Protein AF-A0A1X0CQ78-F1 (afdb_monomer_lite)

Foldseek 3Di:
DDDDDDDDDDDDDDPPDPDDDPPDDDDPDPDDPPQEAEAADECEEDEAESAEAGEYEYQHELYEYEYEHEHAEYHYQHYNYEYEYAHYAEAYHANHAQYEYEYAYYDYHYHHDPNYHYYYD

InterPro domains:
  IPR021417 Protein of unknown function DUF3060 [PF11259] (58-114)

Structure (mmCIF, N/CA/C/O backbone):
data_AF-A0A1X0CQ78-F1
#
_entry.id   AF-A0A1X0CQ78-F1
#
loop_
_atom_site.group_PDB
_atom_site.id
_atom_site.type_symbol
_atom_site.label_atom_id
_atom_site.label_alt_id
_atom_site.label_comp_id
_atom_site.label_asym_id
_atom_site.label_entity_id
_atom_site.label_seq_id
_atom_site.pdbx_PDB_ins_code
_atom_site.Cartn_x
_atom_site.Cartn_y
_atom_site.Cartn_z
_atom_site.occupancy
_atom_site.B_iso_or_equiv
_atom_site.auth_seq_id
_atom_site.auth_comp_id
_atom_site.auth_asym_id
_atom_site.auth_atom_id
_atom_site.pdbx_PDB_model_num
ATOM 1 N N . MET A 1 1 ? 78.625 -37.609 11.202 1.00 42.91 1 MET A N 1
ATOM 2 C CA . MET A 1 1 ? 79.159 -36.250 11.437 1.00 42.91 1 MET A CA 1
ATOM 3 C C . MET A 1 1 ? 77.966 -35.354 11.767 1.00 42.91 1 MET A C 1
ATOM 5 O O . MET A 1 1 ? 77.081 -35.249 10.934 1.00 42.91 1 MET A O 1
ATOM 9 N N . ARG A 1 2 ? 77.858 -34.842 13.003 1.00 54.06 2 ARG A N 1
ATOM 10 C CA . ARG A 1 2 ? 76.840 -33.845 13.425 1.00 54.06 2 ARG A CA 1
ATOM 11 C C . ARG A 1 2 ? 77.449 -32.450 13.208 1.00 54.06 2 ARG A C 1
ATOM 13 O O . ARG A 1 2 ? 78.653 -32.340 13.439 1.00 54.06 2 ARG A O 1
ATOM 20 N N . PRO A 1 3 ? 76.691 -31.429 12.765 1.00 52.34 3 PRO A N 1
ATOM 21 C CA . PRO A 1 3 ? 76.153 -30.439 13.722 1.00 52.34 3 PRO A CA 1
ATOM 22 C C . PRO A 1 3 ? 74.733 -29.913 13.350 1.00 52.34 3 PRO A C 1
ATOM 24 O O . PRO A 1 3 ? 74.372 -29.899 12.183 1.00 52.34 3 PRO A O 1
ATOM 27 N N . VAL A 1 4 ? 73.821 -29.725 14.323 1.00 48.69 4 VAL A N 1
ATOM 28 C CA . VAL A 1 4 ? 73.413 -28.445 14.989 1.00 48.69 4 VAL A CA 1
ATOM 29 C C . VAL A 1 4 ? 72.234 -27.782 14.255 1.00 48.69 4 VAL A C 1
ATOM 31 O O . VAL A 1 4 ? 72.223 -27.777 13.039 1.00 48.69 4 VAL A O 1
ATOM 34 N N . ALA A 1 5 ? 71.248 -27.116 14.848 1.00 46.06 5 ALA A N 1
ATOM 35 C CA . ALA A 1 5 ? 70.499 -27.180 16.102 1.00 46.06 5 ALA A CA 1
ATOM 36 C C . ALA A 1 5 ? 69.432 -26.066 15.957 1.00 46.06 5 ALA A C 1
ATOM 38 O O . ALA A 1 5 ? 69.744 -25.007 15.427 1.00 46.06 5 ALA A O 1
ATOM 39 N N . HIS A 1 6 ? 68.217 -26.315 16.448 1.00 47.66 6 HIS A N 1
ATOM 40 C CA . HIS A 1 6 ? 67.199 -25.342 16.883 1.00 47.66 6 HIS A CA 1
ATOM 41 C C . HIS A 1 6 ? 66.781 -24.176 15.959 1.00 47.66 6 HIS A C 1
ATOM 43 O O . HIS A 1 6 ? 67.486 -23.184 15.832 1.00 47.66 6 HIS A O 1
ATOM 49 N N . LEU A 1 7 ? 65.499 -24.161 15.578 1.00 47.97 7 LEU A N 1
ATOM 50 C CA . LEU A 1 7 ? 64.645 -23.045 15.992 1.00 47.97 7 LEU A CA 1
ATOM 51 C C . LEU A 1 7 ? 63.194 -23.512 16.162 1.00 47.97 7 LEU A C 1
ATOM 53 O O . LEU A 1 7 ? 62.550 -23.987 15.231 1.00 47.97 7 LEU A O 1
ATOM 57 N N . LEU A 1 8 ? 62.719 -23.405 17.399 1.00 50.72 8 LEU A N 1
ATOM 58 C CA . LEU A 1 8 ? 61.323 -23.529 17.789 1.00 50.72 8 LEU A CA 1
ATOM 59 C C . LEU A 1 8 ? 60.519 -22.381 17.168 1.00 50.72 8 LEU A C 1
ATOM 61 O O . LEU A 1 8 ? 60.892 -21.224 17.343 1.00 50.72 8 LEU A O 1
ATOM 65 N N . LEU A 1 9 ? 59.369 -22.684 16.570 1.00 47.31 9 LEU A N 1
ATOM 66 C CA . LEU A 1 9 ? 58.238 -21.762 16.600 1.00 47.31 9 LEU A CA 1
ATOM 67 C C . LEU A 1 9 ? 56.977 -22.557 16.944 1.00 47.31 9 LEU A C 1
ATOM 69 O O . LEU A 1 9 ? 56.408 -23.266 16.119 1.00 47.31 9 LEU A O 1
ATOM 73 N N . ALA A 1 10 ? 56.587 -22.474 18.212 1.00 53.62 10 ALA A N 1
ATOM 74 C CA . ALA A 1 10 ? 55.268 -22.864 18.667 1.00 53.62 10 ALA A CA 1
ATOM 75 C C . ALA A 1 10 ? 54.266 -21.808 18.188 1.00 53.62 10 ALA A C 1
ATOM 77 O O . ALA A 1 10 ? 54.444 -20.630 18.491 1.00 53.62 10 ALA A O 1
ATOM 78 N N . VAL A 1 11 ? 53.203 -22.215 17.492 1.00 52.59 11 VAL A N 1
ATOM 79 C CA . VAL A 1 11 ? 52.007 -21.380 17.331 1.00 52.59 11 VAL A CA 1
ATOM 80 C C . VAL A 1 11 ? 50.766 -22.227 17.600 1.00 52.59 11 VAL A C 1
ATOM 82 O O . VAL A 1 11 ? 50.358 -23.050 16.792 1.00 52.59 11 VAL A O 1
ATOM 85 N N . ALA A 1 12 ? 50.282 -22.022 18.825 1.00 54.19 12 ALA A N 1
ATOM 86 C CA . ALA A 1 12 ? 48.909 -21.925 19.311 1.00 54.19 12 ALA A CA 1
ATOM 87 C C . ALA A 1 12 ? 47.792 -22.830 18.749 1.00 54.19 12 ALA A C 1
ATOM 89 O O . ALA A 1 12 ? 47.523 -22.925 17.558 1.00 54.19 12 ALA A O 1
ATOM 90 N N . LEU A 1 13 ? 47.066 -23.383 19.722 1.00 54.62 13 LEU A N 1
ATOM 91 C CA . LEU A 1 13 ? 45.820 -24.131 19.655 1.00 54.62 13 LEU A CA 1
ATOM 92 C C . LEU A 1 13 ? 44.788 -23.515 18.693 1.00 54.62 13 LEU A C 1
ATOM 94 O O . LEU A 1 13 ? 44.270 -22.426 18.939 1.00 54.62 13 LEU A O 1
ATOM 98 N N . GLY A 1 14 ? 44.391 -24.275 17.675 1.00 49.16 14 GLY A N 1
ATOM 99 C CA . GLY A 1 14 ? 43.114 -24.071 16.998 1.00 49.16 14 GLY A CA 1
ATOM 100 C C . GLY A 1 14 ? 42.002 -24.745 17.799 1.00 49.16 14 GLY A C 1
ATOM 101 O O . GLY A 1 14 ? 41.835 -25.958 17.711 1.00 49.16 14 GLY A O 1
ATOM 102 N N . LEU A 1 15 ? 41.244 -23.979 18.588 1.00 56.25 15 LEU A N 1
ATOM 103 C CA . LEU A 1 15 ? 39.946 -24.431 19.089 1.00 56.25 15 LEU A CA 1
ATOM 104 C C . LEU A 1 15 ? 38.987 -24.481 17.892 1.00 56.25 15 LEU A C 1
ATOM 106 O O . LEU A 1 15 ? 38.539 -23.443 17.408 1.00 56.25 15 LEU A O 1
ATOM 110 N N . SER A 1 16 ? 38.670 -25.677 17.400 1.00 55.59 16 SER A N 1
ATOM 111 C CA . SER A 1 16 ? 37.568 -25.860 16.459 1.00 55.59 16 SER A CA 1
ATOM 112 C C . SER A 1 16 ? 36.253 -25.638 17.204 1.00 55.59 16 SER A C 1
ATOM 114 O O . SER A 1 16 ? 35.794 -26.517 17.938 1.00 55.59 16 SER A O 1
ATOM 116 N N . VAL A 1 17 ? 35.655 -24.454 17.044 1.00 52.81 17 VAL A N 1
ATOM 117 C CA . VAL A 1 17 ? 34.297 -24.199 17.527 1.00 52.81 17 VAL A CA 1
ATOM 118 C C . VAL A 1 17 ? 33.352 -25.085 16.711 1.00 52.81 17 VAL A C 1
ATOM 120 O O . VAL A 1 17 ? 33.180 -24.920 15.505 1.00 52.81 17 VAL A O 1
ATOM 123 N N . THR A 1 18 ? 32.808 -26.110 17.359 1.00 65.06 18 THR A N 1
ATOM 124 C CA . THR A 1 18 ? 31.687 -26.876 16.818 1.00 65.06 18 THR A CA 1
ATOM 125 C C . THR A 1 18 ? 30.434 -26.148 17.268 1.00 65.06 18 THR A C 1
ATOM 127 O O . THR A 1 18 ? 30.142 -26.123 18.461 1.00 65.06 18 THR A O 1
ATOM 130 N N . GLY A 1 19 ? 29.720 -25.528 16.333 1.00 54.25 19 GLY A N 1
ATOM 131 C CA . GLY A 1 19 ? 28.393 -24.988 16.607 1.00 54.25 19 GLY A CA 1
ATOM 132 C C . GLY A 1 19 ? 28.033 -23.780 15.757 1.00 54.25 19 GLY A C 1
ATOM 133 O O . GLY A 1 19 ? 28.514 -22.682 16.004 1.00 54.25 19 GLY A O 1
ATOM 134 N N . CYS A 1 20 ? 27.115 -23.976 14.814 1.00 60.19 20 CYS A N 1
ATOM 135 C CA . CYS A 1 20 ? 25.759 -23.466 15.001 1.00 60.19 20 CYS A CA 1
ATOM 136 C C . CYS A 1 20 ? 24.822 -24.215 14.047 1.00 60.19 20 CYS A C 1
ATOM 138 O O . CYS A 1 20 ? 24.764 -23.928 12.854 1.00 60.19 20 CYS A O 1
ATOM 140 N N . GLY A 1 21 ? 24.112 -25.208 14.582 1.00 54.09 21 GLY A N 1
ATOM 141 C CA . GLY A 1 21 ? 22.816 -25.571 14.033 1.00 54.09 21 GLY A CA 1
ATOM 142 C C . GLY A 1 21 ? 21.847 -24.458 14.410 1.00 54.09 21 GLY A C 1
ATOM 143 O O . GLY A 1 21 ? 21.659 -24.172 15.589 1.00 54.09 21 GLY A O 1
ATOM 144 N N . SER A 1 22 ? 21.277 -23.807 13.405 1.00 55.47 22 SER A N 1
ATOM 145 C CA . SER A 1 22 ? 20.056 -23.016 13.533 1.00 55.47 22 SER A CA 1
ATOM 146 C C . SER A 1 22 ? 19.064 -23.559 12.514 1.00 55.47 22 SER A C 1
ATOM 148 O O . SER A 1 22 ? 18.702 -22.893 11.552 1.00 55.47 22 SER A O 1
ATOM 150 N N . ASP A 1 23 ? 18.653 -24.807 12.731 1.00 59.88 23 ASP A N 1
ATOM 151 C CA . ASP A 1 23 ? 17.349 -25.274 12.279 1.00 59.88 23 ASP A CA 1
ATOM 152 C C . ASP A 1 23 ? 16.329 -24.660 13.242 1.00 59.88 23 ASP A C 1
ATOM 154 O O . ASP A 1 23 ? 16.110 -25.153 14.348 1.00 59.88 23 ASP A O 1
ATOM 158 N N . GLY A 1 24 ? 15.781 -23.505 12.874 1.00 54.00 24 GLY A N 1
ATOM 159 C CA . GLY A 1 24 ? 14.874 -22.773 13.748 1.00 54.00 24 GLY A CA 1
ATOM 160 C C . GLY A 1 24 ? 14.253 -21.568 13.066 1.00 54.00 24 GLY A C 1
ATOM 161 O O . GLY A 1 24 ? 14.718 -20.449 13.249 1.00 54.00 24 GLY A O 1
ATOM 162 N N . GLY A 1 25 ? 13.186 -21.805 12.306 1.00 45.06 25 GLY A N 1
ATOM 163 C CA . GLY A 1 25 ? 12.312 -20.749 11.802 1.00 45.06 25 GLY A CA 1
ATOM 164 C C . GLY A 1 25 ? 11.775 -21.067 10.419 1.00 45.06 25 GLY A C 1
ATOM 165 O O . GLY A 1 25 ? 12.444 -20.849 9.415 1.00 45.06 25 GLY A O 1
ATOM 166 N N . THR A 1 26 ? 10.561 -21.601 10.384 1.00 46.38 26 THR A N 1
ATOM 167 C CA . THR A 1 26 ? 9.702 -21.677 9.204 1.00 46.38 26 THR A CA 1
ATOM 168 C C . THR A 1 26 ? 9.728 -20.379 8.400 1.00 46.38 26 THR A C 1
ATOM 170 O O . THR A 1 26 ? 9.757 -19.290 8.962 1.00 46.38 26 THR A O 1
ATOM 173 N N . SER A 1 27 ? 9.713 -20.514 7.077 1.00 58.62 27 SER A N 1
ATOM 174 C CA . SER A 1 27 ? 9.608 -19.420 6.122 1.00 58.62 27 SER A CA 1
ATOM 175 C C . SER A 1 27 ? 8.401 -18.522 6.407 1.00 58.62 27 SER A C 1
ATOM 177 O O . SER A 1 27 ? 7.301 -18.804 5.945 1.00 58.62 27 SER A O 1
ATOM 179 N N . ASP A 1 28 ? 8.625 -17.401 7.082 1.00 47.91 28 ASP A N 1
ATOM 180 C CA . ASP A 1 28 ? 7.752 -16.239 6.978 1.00 47.91 28 ASP A CA 1
ATOM 181 C C . ASP A 1 28 ? 8.364 -15.333 5.914 1.00 47.91 28 ASP A C 1
ATOM 183 O O . ASP A 1 28 ? 9.348 -14.629 6.140 1.00 47.91 28 ASP A O 1
ATOM 187 N N . GLY A 1 29 ? 7.836 -15.452 4.696 1.00 52.09 29 GLY A N 1
ATOM 188 C CA . GLY A 1 29 ? 8.295 -14.729 3.518 1.00 52.09 29 GLY A CA 1
ATOM 189 C C . GLY A 1 29 ? 8.204 -13.214 3.690 1.00 52.09 29 GLY A C 1
ATOM 190 O O . GLY A 1 29 ? 7.236 -12.593 3.264 1.00 52.09 29 GLY A O 1
ATOM 191 N N . HIS A 1 30 ? 9.248 -12.607 4.244 1.00 51.66 30 HIS A N 1
ATOM 192 C CA . HIS A 1 30 ? 9.623 -11.241 3.923 1.00 51.66 30 HIS A CA 1
ATOM 193 C C . HIS A 1 30 ? 10.627 -11.341 2.779 1.00 51.66 30 HIS A C 1
ATOM 195 O O . HIS A 1 30 ? 11.764 -11.775 2.969 1.00 51.66 30 HIS A O 1
ATOM 201 N N . GLY A 1 31 ? 10.146 -11.052 1.566 1.00 48.28 31 GLY A N 1
ATOM 202 C CA . GLY A 1 31 ? 10.938 -11.087 0.343 1.00 48.28 31 GLY A CA 1
ATOM 203 C C . GLY A 1 31 ? 12.280 -10.385 0.526 1.00 48.28 31 GLY A C 1
ATOM 204 O O . GLY A 1 31 ? 12.399 -9.444 1.311 1.00 48.28 31 GLY A O 1
ATOM 205 N N . ALA A 1 32 ? 13.293 -10.881 -0.183 1.00 48.44 32 ALA A N 1
ATOM 206 C CA . ALA A 1 32 ? 14.644 -10.346 -0.139 1.00 48.44 32 ALA A CA 1
ATOM 207 C C . ALA A 1 32 ? 14.630 -8.797 -0.144 1.00 48.44 32 ALA A C 1
ATOM 209 O O . ALA A 1 32 ? 13.906 -8.205 -0.950 1.00 48.44 32 ALA A O 1
ATOM 210 N N . PRO A 1 33 ? 15.417 -8.126 0.720 1.00 48.03 33 PRO A N 1
ATOM 211 C CA . PRO A 1 33 ? 15.360 -6.674 0.949 1.00 48.03 33 PRO A CA 1
ATOM 212 C C . PRO A 1 33 ? 15.781 -5.786 -0.246 1.00 48.03 33 PRO A C 1
ATOM 214 O O . PRO A 1 33 ? 16.073 -4.609 -0.060 1.00 48.03 33 PRO A O 1
ATOM 217 N N . GLY A 1 34 ? 15.803 -6.316 -1.472 1.00 49.31 34 GLY A N 1
ATOM 218 C CA . GLY A 1 34 ? 16.061 -5.567 -2.704 1.00 49.31 34 GLY A CA 1
ATOM 219 C C . GLY A 1 34 ? 14.808 -5.067 -3.436 1.00 49.31 34 GLY A C 1
ATOM 220 O O . GLY A 1 34 ? 14.897 -4.063 -4.134 1.00 49.31 34 GLY A O 1
ATOM 221 N N . ASP A 1 35 ? 13.642 -5.703 -3.245 1.00 68.25 35 ASP A N 1
ATOM 222 C CA . ASP A 1 35 ? 12.461 -5.492 -4.110 1.00 68.25 35 ASP A CA 1
ATOM 223 C C . ASP A 1 35 ? 11.220 -4.929 -3.393 1.00 68.25 35 ASP A C 1
ATOM 225 O O . ASP A 1 35 ? 10.176 -4.723 -4.018 1.00 68.25 35 ASP A O 1
ATOM 229 N N . ALA A 1 36 ? 11.317 -4.624 -2.096 1.00 79.62 36 ALA A N 1
ATOM 230 C CA . ALA A 1 36 ? 10.222 -4.052 -1.312 1.00 79.62 36 ALA A CA 1
ATOM 231 C C . ALA A 1 36 ? 10.150 -2.519 -1.449 1.00 79.62 36 ALA A C 1
ATOM 233 O O . ALA A 1 36 ? 11.148 -1.809 -1.335 1.00 79.62 36 ALA A O 1
ATOM 234 N N . ILE A 1 37 ? 8.951 -1.995 -1.689 1.00 91.38 37 ILE A N 1
ATOM 235 C CA . ILE A 1 37 ? 8.634 -0.569 -1.719 1.00 91.38 37 ILE A CA 1
ATOM 236 C C . ILE A 1 37 ? 8.127 -0.179 -0.336 1.00 91.38 37 ILE A C 1
ATOM 238 O O . ILE A 1 37 ? 7.175 -0.776 0.152 1.00 91.38 37 ILE A O 1
ATOM 242 N N . SER A 1 38 ? 8.719 0.840 0.282 1.00 93.25 38 SER A N 1
ATOM 243 C CA . SER A 1 38 ? 8.249 1.372 1.563 1.00 93.25 38 SER A CA 1
ATOM 244 C C . SER A 1 38 ? 7.722 2.790 1.392 1.00 93.25 38 SER A C 1
ATOM 246 O O . SER A 1 38 ? 8.385 3.638 0.793 1.00 93.25 38 SER A O 1
ATOM 248 N N . TYR A 1 39 ? 6.530 3.046 1.923 1.00 94.31 39 TYR A N 1
ATOM 249 C CA . TYR A 1 39 ? 5.885 4.348 1.901 1.00 94.31 39 TYR A CA 1
ATOM 250 C C . TYR A 1 39 ? 5.523 4.810 3.316 1.00 94.31 39 TYR A C 1
ATOM 252 O O . TYR A 1 39 ? 4.677 4.220 3.991 1.00 94.31 39 TYR A O 1
ATOM 260 N N . ALA A 1 40 ? 6.145 5.911 3.737 1.00 94.62 40 ALA A N 1
ATOM 261 C CA . ALA A 1 40 ? 6.032 6.476 5.083 1.00 94.62 40 ALA A CA 1
ATOM 262 C C . ALA A 1 40 ? 5.525 7.934 5.083 1.00 94.62 40 ALA A C 1
ATOM 264 O O . ALA A 1 40 ? 5.820 8.694 6.002 1.00 94.62 40 ALA A O 1
ATOM 265 N N . GLY A 1 41 ? 4.810 8.348 4.030 1.00 93.12 41 GLY A N 1
ATOM 266 C CA . GLY A 1 41 ? 4.255 9.701 3.920 1.00 93.12 41 GLY A CA 1
ATOM 267 C C . GLY A 1 41 ? 3.215 10.018 5.000 1.00 93.12 41 GLY A C 1
ATOM 268 O O . GLY A 1 41 ? 2.738 9.129 5.711 1.00 93.12 41 GLY A O 1
ATOM 269 N N . VAL A 1 42 ? 2.834 11.289 5.116 1.00 96.56 42 VAL A N 1
ATOM 270 C CA . VAL A 1 42 ? 1.767 11.728 6.026 1.00 96.56 42 VAL A CA 1
ATOM 271 C C . VAL A 1 42 ? 0.869 12.727 5.310 1.00 96.56 42 VAL A C 1
ATOM 273 O O . VAL A 1 42 ? 1.347 13.774 4.876 1.00 96.56 42 VAL A O 1
ATOM 276 N N . GLY A 1 43 ? -0.427 12.430 5.193 1.00 96.56 43 GLY A N 1
ATOM 277 C CA . GLY A 1 43 ? -1.388 13.337 4.551 1.00 96.56 43 GLY A CA 1
ATOM 278 C C . GLY A 1 43 ? -1.186 13.491 3.040 1.00 96.56 43 GLY A C 1
ATOM 279 O O . GLY A 1 43 ? -1.576 14.508 2.467 1.00 96.56 43 GLY A O 1
ATOM 280 N N . THR A 1 44 ? -0.529 12.526 2.395 1.00 96.44 44 THR A N 1
ATOM 281 C CA . THR A 1 44 ? -0.070 12.640 1.004 1.00 96.44 44 THR A CA 1
ATOM 282 C C . THR A 1 44 ? -0.830 11.727 0.044 1.00 96.44 44 THR A C 1
ATOM 284 O O . THR A 1 44 ? -1.390 10.703 0.432 1.00 96.44 44 THR A O 1
ATOM 287 N N . THR A 1 45 ? -0.858 12.106 -1.237 1.00 97.00 45 THR A N 1
ATOM 288 C CA . THR A 1 45 ? -1.399 11.279 -2.325 1.00 97.00 45 THR A CA 1
ATOM 289 C C . THR A 1 45 ? -0.281 10.927 -3.293 1.00 97.00 45 THR A C 1
ATOM 291 O O . THR A 1 45 ? 0.416 11.825 -3.761 1.00 97.00 45 THR A O 1
ATOM 294 N N . MET A 1 46 ? -0.087 9.639 -3.581 1.00 94.81 46 MET A N 1
ATOM 295 C CA . MET A 1 46 ? 1.027 9.173 -4.412 1.00 94.81 46 MET A CA 1
ATOM 296 C C . MET A 1 46 ? 0.645 7.957 -5.258 1.00 94.81 46 MET A C 1
ATOM 298 O O . MET A 1 46 ? -0.244 7.186 -4.895 1.00 94.81 46 MET A O 1
ATOM 302 N N . THR A 1 47 ? 1.343 7.778 -6.381 1.00 96.31 47 THR A N 1
ATOM 303 C CA . THR A 1 47 ? 1.278 6.553 -7.190 1.00 96.31 47 THR A CA 1
ATOM 304 C C . THR A 1 47 ? 2.537 5.720 -6.982 1.00 96.31 47 THR A C 1
ATOM 306 O O . THR A 1 47 ? 3.644 6.258 -6.988 1.00 96.31 47 THR A O 1
ATOM 309 N N . VAL A 1 48 ? 2.367 4.418 -6.785 1.00 94.12 48 VAL A N 1
ATOM 310 C CA . VAL A 1 48 ? 3.435 3.455 -6.522 1.00 94.12 48 VAL A CA 1
ATOM 311 C C . VAL A 1 48 ? 3.345 2.325 -7.538 1.00 94.12 48 VAL A C 1
ATOM 313 O O . VAL A 1 48 ? 2.278 1.753 -7.714 1.00 94.12 48 VAL A O 1
ATOM 316 N N . ASP A 1 49 ? 4.459 1.975 -8.175 1.00 93.88 49 ASP A N 1
ATOM 317 C CA . ASP A 1 49 ? 4.492 0.877 -9.137 1.00 93.88 49 ASP A CA 1
ATOM 318 C C . ASP A 1 49 ? 5.114 -0.387 -8.536 1.00 93.88 49 ASP A C 1
ATOM 320 O O . ASP A 1 49 ? 6.320 -0.439 -8.273 1.00 93.88 49 ASP A O 1
ATOM 324 N N . CYS A 1 50 ? 4.283 -1.413 -8.335 1.00 92.12 50 CYS A N 1
ATOM 325 C CA . CYS A 1 50 ? 4.723 -2.741 -7.913 1.00 92.12 50 CYS A CA 1
ATOM 326 C C . CYS A 1 50 ? 5.396 -3.534 -9.042 1.00 92.12 50 CYS A C 1
ATOM 328 O O . CYS A 1 50 ? 5.926 -4.614 -8.767 1.00 92.12 50 CYS A O 1
ATOM 330 N N . ALA A 1 51 ? 5.385 -3.032 -10.283 1.00 91.50 51 ALA A N 1
ATOM 331 C CA . ALA A 1 51 ? 5.862 -3.760 -11.451 1.00 91.50 51 ALA A CA 1
ATOM 332 C C . ALA A 1 51 ? 5.262 -5.185 -11.475 1.00 91.50 51 ALA A C 1
ATOM 334 O O . ALA A 1 51 ? 4.040 -5.344 -11.385 1.00 91.50 51 ALA A O 1
ATOM 335 N N . GLU A 1 52 ? 6.101 -6.220 -11.543 1.00 86.94 52 GLU A N 1
ATOM 336 C CA . GLU A 1 52 ? 5.682 -7.623 -11.515 1.00 86.94 52 GLU A CA 1
ATOM 337 C C . GLU A 1 52 ? 6.191 -8.334 -10.256 1.00 86.94 52 GLU A C 1
ATOM 339 O O . GLU A 1 52 ? 7.213 -9.012 -10.261 1.00 86.94 52 GLU A O 1
ATOM 344 N N . GLY A 1 53 ? 5.451 -8.196 -9.156 1.00 88.12 53 GLY A N 1
ATOM 345 C CA . GLY A 1 53 ? 5.641 -9.004 -7.950 1.00 88.12 53 GLY A CA 1
ATOM 346 C C . GLY A 1 53 ? 6.400 -8.325 -6.815 1.00 88.12 53 GLY A C 1
ATOM 347 O O . GLY A 1 53 ? 6.747 -8.993 -5.841 1.00 88.12 53 GLY A O 1
ATOM 348 N N . ARG A 1 54 ? 6.634 -7.010 -6.869 1.00 92.69 54 ARG A N 1
ATOM 349 C CA . ARG A 1 54 ? 7.222 -6.298 -5.723 1.00 92.69 54 ARG A CA 1
ATOM 350 C C . ARG A 1 54 ? 6.257 -6.261 -4.542 1.00 92.69 54 ARG A C 1
ATOM 352 O O . ARG A 1 54 ? 5.037 -6.353 -4.703 1.00 92.69 54 ARG A O 1
ATOM 359 N N . SER A 1 55 ? 6.820 -6.136 -3.344 1.00 92.81 55 SER A N 1
ATOM 360 C CA . SER A 1 55 ? 6.040 -5.987 -2.110 1.00 92.81 55 SER A CA 1
ATOM 361 C C . SER A 1 55 ? 5.912 -4.514 -1.738 1.00 92.81 55 SER A C 1
ATOM 363 O O . SER A 1 55 ? 6.855 -3.756 -1.946 1.00 92.81 55 SER A O 1
ATOM 365 N N . LEU A 1 56 ? 4.771 -4.104 -1.190 1.00 95.12 56 LEU A N 1
ATOM 366 C CA . LEU A 1 56 ? 4.513 -2.740 -0.732 1.00 95.12 56 LEU A CA 1
ATOM 367 C C . LEU A 1 56 ? 4.282 -2.724 0.779 1.00 95.12 56 LEU A C 1
ATOM 369 O O . LEU A 1 56 ? 3.392 -3.412 1.262 1.00 95.12 56 LEU A O 1
ATOM 373 N N . THR A 1 57 ? 5.006 -1.870 1.495 1.00 96.19 57 THR A N 1
ATOM 374 C CA . THR A 1 57 ? 4.814 -1.610 2.922 1.00 96.19 57 THR A CA 1
ATOM 375 C C . THR A 1 57 ? 4.407 -0.157 3.143 1.00 96.19 57 THR A C 1
ATOM 377 O O . THR A 1 57 ? 5.092 0.760 2.694 1.00 96.19 57 THR A O 1
ATOM 380 N N . VAL A 1 58 ? 3.309 0.075 3.861 1.00 96.56 58 VAL A N 1
ATOM 381 C CA . VAL A 1 58 ? 2.746 1.408 4.121 1.00 96.56 58 VAL A CA 1
ATOM 382 C C . VAL A 1 58 ? 2.739 1.678 5.626 1.00 96.56 58 VAL A C 1
ATOM 384 O O . VAL A 1 58 ? 1.824 1.272 6.342 1.00 96.56 58 VAL A O 1
ATOM 387 N N . THR A 1 59 ? 3.778 2.353 6.117 1.00 96.25 59 THR A N 1
ATOM 388 C CA . THR A 1 59 ? 3.935 2.730 7.537 1.00 96.25 59 THR A CA 1
ATOM 389 C C . THR A 1 59 ? 3.397 4.123 7.853 1.00 96.25 59 THR A C 1
ATOM 391 O O . THR A 1 59 ? 3.271 4.471 9.023 1.00 96.25 59 THR A O 1
ATOM 394 N N . GLY A 1 60 ? 3.102 4.917 6.821 1.00 94.50 60 GLY A N 1
ATOM 395 C CA . GLY A 1 60 ? 2.637 6.295 6.944 1.00 94.50 60 GLY A CA 1
ATOM 396 C C . GLY A 1 60 ? 1.232 6.457 7.534 1.00 94.50 60 GLY A C 1
ATOM 397 O O . GLY A 1 60 ? 0.578 5.493 7.938 1.00 94.50 60 GLY A O 1
ATOM 398 N N . SER A 1 61 ? 0.752 7.700 7.527 1.00 97.12 61 SER A N 1
ATOM 399 C CA . SER A 1 61 ? -0.535 8.084 8.115 1.00 97.12 61 SER A CA 1
ATOM 400 C C . SER A 1 61 ? -1.396 8.917 7.169 1.00 97.12 61 SER A C 1
ATOM 402 O O . SER A 1 61 ? -0.899 9.867 6.565 1.00 97.12 61 SER A O 1
ATOM 404 N N . ASN A 1 62 ? -2.698 8.635 7.097 1.00 97.44 62 ASN A N 1
ATOM 405 C CA . ASN A 1 62 ? -3.665 9.446 6.344 1.00 97.44 62 ASN A CA 1
ATOM 406 C C . ASN A 1 62 ? -3.258 9.677 4.873 1.00 97.44 62 ASN A C 1
ATOM 408 O O . ASN A 1 62 ? -3.301 10.797 4.362 1.00 97.44 62 ASN A O 1
ATOM 412 N N . ASN A 1 63 ? -2.783 8.631 4.196 1.00 97.00 63 ASN A N 1
ATOM 413 C CA . ASN A 1 63 ? -2.342 8.733 2.805 1.00 97.00 63 ASN A CA 1
ATOM 414 C C . ASN A 1 63 ? -3.332 8.108 1.835 1.00 97.00 63 ASN A C 1
ATOM 416 O O . ASN A 1 63 ? -4.042 7.172 2.183 1.00 97.00 63 ASN A O 1
ATOM 420 N N . THR A 1 64 ? -3.311 8.566 0.585 1.00 97.94 64 THR A N 1
ATOM 421 C CA . THR A 1 64 ? -4.003 7.910 -0.529 1.00 97.94 64 THR A CA 1
ATOM 422 C C . THR A 1 64 ? -2.986 7.398 -1.544 1.00 97.94 64 THR A C 1
ATOM 424 O O . THR A 1 64 ? -2.331 8.172 -2.238 1.00 97.94 64 THR A O 1
ATOM 427 N N . LEU A 1 65 ? -2.852 6.081 -1.639 1.00 97.31 65 LEU A N 1
ATOM 428 C CA . LEU A 1 65 ? -1.940 5.406 -2.550 1.00 97.31 65 LEU A CA 1
ATOM 429 C C . LEU A 1 65 ? -2.701 4.781 -3.711 1.00 97.31 65 LEU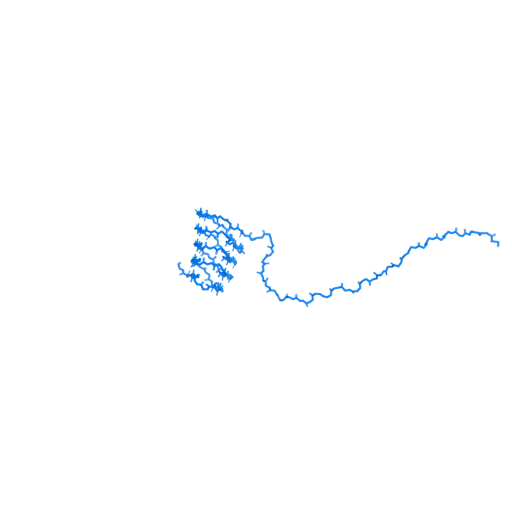 A C 1
ATOM 431 O O . LEU A 1 65 ? -3.651 4.028 -3.505 1.00 97.31 65 LEU A O 1
ATOM 435 N N . THR A 1 66 ? -2.247 5.065 -4.927 1.00 97.75 66 THR A N 1
ATOM 436 C CA . THR A 1 66 ? -2.635 4.318 -6.127 1.00 97.75 66 THR A CA 1
ATOM 437 C C . THR A 1 66 ? -1.496 3.383 -6.485 1.00 97.75 66 THR A C 1
ATOM 439 O O . THR A 1 66 ? -0.374 3.836 -6.684 1.00 97.75 66 THR A O 1
ATOM 442 N N . VAL A 1 67 ? -1.756 2.084 -6.533 1.00 96.62 67 VAL A N 1
ATOM 443 C CA . VAL A 1 67 ? -0.736 1.063 -6.740 1.00 96.62 67 VAL A CA 1
ATOM 444 C C . VAL A 1 67 ? -0.948 0.409 -8.096 1.00 96.62 67 VAL A C 1
ATOM 446 O O . VAL A 1 67 ? -1.983 -0.211 -8.339 1.00 96.62 67 VAL A O 1
ATOM 449 N N . THR A 1 68 ? 0.022 0.572 -8.988 1.00 96.56 68 THR A N 1
ATOM 450 C CA . THR A 1 68 ? 0.019 -0.012 -10.331 1.00 96.56 68 THR A CA 1
ATOM 451 C C . THR A 1 68 ? 0.827 -1.304 -10.369 1.00 96.56 68 THR A C 1
ATOM 453 O O . THR A 1 68 ? 1.615 -1.590 -9.467 1.00 96.56 68 THR A O 1
ATOM 456 N N . GLY A 1 69 ? 0.618 -2.096 -11.421 1.00 94.44 69 GLY A N 1
ATOM 457 C CA . GLY A 1 69 ? 1.252 -3.405 -11.556 1.00 94.44 69 GLY A CA 1
ATOM 458 C C . GLY A 1 69 ? 0.615 -4.468 -10.657 1.00 94.44 69 GLY A C 1
ATOM 459 O O . GLY A 1 69 ? -0.484 -4.291 -10.122 1.00 94.44 69 GLY A O 1
ATOM 460 N N . ARG A 1 70 ? 1.301 -5.604 -10.520 1.00 94.56 70 ARG A N 1
ATOM 461 C CA . ARG A 1 70 ? 0.863 -6.741 -9.702 1.00 94.56 70 ARG A CA 1
ATOM 462 C C . ARG A 1 70 ? 1.762 -6.855 -8.483 1.00 94.56 70 ARG A C 1
ATOM 464 O O . ARG A 1 70 ? 2.905 -7.276 -8.606 1.00 94.56 70 ARG A O 1
ATOM 471 N N . CYS A 1 71 ? 1.254 -6.507 -7.307 1.00 95.12 71 CYS A N 1
ATOM 472 C CA . CYS A 1 71 ? 2.010 -6.672 -6.069 1.00 95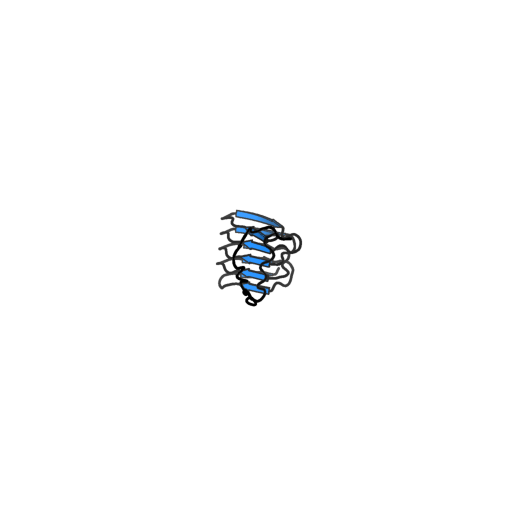.12 71 CYS A CA 1
ATOM 473 C C . CYS A 1 71 ? 1.974 -8.132 -5.611 1.00 95.12 71 CYS A C 1
ATOM 475 O O . CYS A 1 71 ? 0.923 -8.784 -5.660 1.00 95.12 71 CYS A O 1
ATOM 477 N N . ALA A 1 72 ? 3.103 -8.633 -5.110 1.00 94.50 72 ALA A N 1
ATOM 478 C CA . ALA A 1 72 ? 3.109 -9.909 -4.404 1.00 94.50 72 ALA A CA 1
ATOM 479 C C . ALA A 1 72 ? 2.454 -9.736 -3.032 1.00 94.50 72 ALA A C 1
ATOM 481 O O . ALA A 1 72 ? 1.410 -10.327 -2.778 1.00 94.50 72 ALA A O 1
ATOM 482 N N . ASN A 1 73 ? 3.012 -8.866 -2.190 1.00 94.88 73 ASN A N 1
ATOM 483 C CA . ASN A 1 73 ? 2.506 -8.615 -0.843 1.00 94.88 73 ASN A CA 1
ATOM 484 C C . ASN A 1 73 ? 2.227 -7.129 -0.615 1.00 94.88 73 ASN A C 1
ATOM 486 O O . ASN A 1 73 ? 2.918 -6.268 -1.160 1.00 94.88 73 ASN A O 1
ATOM 490 N N . VAL A 1 74 ? 1.215 -6.839 0.201 1.00 96.38 74 VAL A N 1
ATOM 491 C CA . VAL A 1 74 ? 0.877 -5.490 0.658 1.00 96.38 74 VAL A CA 1
ATOM 492 C C . VAL A 1 74 ? 0.725 -5.509 2.176 1.00 96.38 74 VAL A C 1
ATOM 494 O O . VAL A 1 74 ? -0.249 -6.054 2.691 1.00 96.38 74 VAL A O 1
ATOM 497 N N . ASP A 1 75 ? 1.671 -4.899 2.883 1.00 96.81 75 ASP A N 1
ATOM 498 C CA . ASP A 1 75 ? 1.670 -4.733 4.335 1.00 96.81 75 ASP A CA 1
ATOM 499 C C . ASP A 1 75 ? 1.315 -3.278 4.695 1.00 96.81 75 ASP A C 1
ATOM 501 O O . ASP A 1 75 ? 1.933 -2.327 4.223 1.00 96.81 75 ASP A O 1
ATOM 505 N N . VAL A 1 76 ? 0.318 -3.076 5.553 1.00 97.00 76 VAL A N 1
ATOM 506 C CA . VAL A 1 76 ? -0.178 -1.750 5.960 1.00 97.00 76 VAL A CA 1
ATOM 507 C C . VAL A 1 76 ? -0.191 -1.646 7.492 1.00 97.00 76 VAL A C 1
ATOM 509 O O . VAL A 1 76 ? -1.251 -1.748 8.116 1.00 97.00 76 VAL A O 1
ATOM 512 N N . PRO A 1 77 ? 0.985 -1.483 8.131 1.00 96.44 77 PRO A N 1
ATOM 513 C CA . PRO A 1 77 ? 1.083 -1.233 9.572 1.00 96.44 77 PRO A CA 1
ATOM 514 C C . PRO A 1 77 ? 0.725 0.205 9.984 1.00 96.44 77 PRO A C 1
ATOM 516 O O . PRO A 1 77 ? 0.546 0.466 11.172 1.00 96.44 77 PRO A O 1
ATOM 519 N N . GLY A 1 78 ? 0.644 1.143 9.035 1.00 95.00 78 GLY A N 1
ATOM 520 C CA . GLY A 1 78 ? 0.293 2.543 9.282 1.00 95.00 78 GLY A CA 1
ATOM 521 C C . GLY A 1 78 ? -1.169 2.763 9.688 1.00 95.00 78 GLY A C 1
ATOM 522 O O . GLY A 1 78 ? -1.917 1.827 9.959 1.00 95.00 78 GLY A O 1
ATOM 523 N N . ASN A 1 79 ? -1.617 4.014 9.721 1.00 96.62 79 ASN A N 1
ATOM 524 C CA . ASN A 1 79 ? -2.980 4.357 10.144 1.00 96.62 79 ASN A CA 1
ATOM 525 C C . ASN A 1 79 ? -3.710 5.272 9.157 1.00 96.62 79 ASN A C 1
ATOM 527 O O . ASN A 1 79 ? -3.108 6.108 8.486 1.00 96.62 79 ASN A O 1
ATOM 531 N N . ASP A 1 80 ? -5.024 5.070 9.052 1.00 97.75 80 ASP A N 1
ATOM 532 C CA . ASP A 1 80 ? -5.931 5.840 8.194 1.00 97.75 80 ASP A CA 1
ATOM 533 C C . ASP A 1 80 ? -5.472 5.920 6.721 1.00 97.75 80 ASP A C 1
ATOM 535 O O . ASP A 1 80 ? -5.740 6.891 6.016 1.00 97.75 80 ASP A O 1
ATOM 539 N N . ASN A 1 81 ? -4.753 4.909 6.220 1.00 97.88 81 ASN A N 1
ATOM 540 C CA . ASN A 1 81 ? -4.303 4.896 4.830 1.00 97.88 81 ASN A CA 1
ATOM 541 C C . ASN A 1 81 ? -5.372 4.313 3.907 1.00 97.88 81 ASN A C 1
ATOM 543 O O . ASN A 1 81 ? -6.015 3.310 4.216 1.00 97.88 81 ASN A O 1
ATOM 547 N N . ARG A 1 82 ? -5.491 4.891 2.715 1.00 98.25 82 ARG A N 1
ATOM 548 C CA . ARG A 1 82 ? -6.289 4.383 1.606 1.00 98.25 82 ARG A CA 1
ATOM 549 C C . ARG A 1 82 ? -5.372 3.867 0.508 1.00 98.25 82 ARG A C 1
ATOM 551 O O . ARG A 1 82 ? -4.640 4.643 -0.093 1.00 98.25 82 ARG A O 1
ATOM 558 N N . VAL A 1 83 ? -5.432 2.575 0.217 1.00 97.69 83 VAL A N 1
ATOM 559 C CA . VAL A 1 83 ? -4.622 1.921 -0.817 1.00 97.69 83 VAL A CA 1
ATOM 560 C C . VAL A 1 83 ? -5.554 1.389 -1.900 1.00 97.69 83 VAL A C 1
ATOM 562 O O . VAL A 1 83 ? -6.405 0.556 -1.609 1.00 97.69 83 VAL A O 1
ATOM 565 N N . ASN A 1 84 ? -5.407 1.860 -3.136 1.00 98.06 84 ASN A N 1
ATOM 566 C CA . ASN A 1 84 ? -6.119 1.349 -4.308 1.00 98.06 84 ASN A CA 1
ATOM 567 C C . ASN A 1 84 ? -5.113 0.629 -5.210 1.00 98.06 84 ASN A C 1
ATOM 569 O O . ASN A 1 84 ? -4.277 1.291 -5.815 1.00 98.06 84 ASN A O 1
ATOM 573 N N . ALA A 1 85 ? -5.170 -0.696 -5.290 1.00 97.50 85 ALA A N 1
ATOM 574 C CA . ALA A 1 85 ? -4.219 -1.509 -6.039 1.00 97.50 85 ALA A CA 1
ATOM 575 C C . ALA A 1 85 ? -4.832 -2.140 -7.293 1.00 97.50 85 ALA A C 1
ATOM 577 O O . ALA A 1 85 ? -5.934 -2.676 -7.251 1.00 97.50 85 ALA A O 1
ATOM 578 N N . ALA A 1 86 ? -4.079 -2.155 -8.390 1.00 96.94 86 ALA A N 1
ATOM 579 C CA . ALA A 1 86 ? -4.517 -2.795 -9.626 1.00 96.94 86 ALA A CA 1
ATOM 580 C C . ALA A 1 86 ? -4.616 -4.323 -9.470 1.00 96.94 86 ALA A C 1
ATOM 582 O O . ALA A 1 86 ? -5.661 -4.904 -9.741 1.00 96.94 86 ALA A O 1
ATOM 583 N N . ALA A 1 87 ? -3.559 -4.993 -9.000 1.00 96.44 87 ALA A N 1
ATOM 584 C CA . ALA A 1 87 ? -3.596 -6.434 -8.758 1.00 96.44 87 ALA A CA 1
ATOM 585 C C . ALA A 1 87 ? -2.745 -6.847 -7.553 1.00 96.44 87 ALA A C 1
ATOM 587 O O . ALA A 1 87 ? -1.632 -6.351 -7.376 1.00 96.44 87 ALA A O 1
ATOM 588 N N . ILE A 1 88 ? -3.238 -7.799 -6.756 1.00 96.75 88 ILE A N 1
ATOM 589 C CA . ILE A 1 88 ? -2.493 -8.381 -5.629 1.00 96.75 88 ILE A CA 1
ATOM 590 C C . ILE A 1 88 ? -2.623 -9.904 -5.668 1.00 96.75 88 ILE A C 1
ATOM 592 O O . ILE A 1 88 ? -3.726 -10.442 -5.581 1.00 96.75 88 ILE A O 1
ATOM 596 N N . SER A 1 89 ? -1.505 -10.617 -5.807 1.00 94.94 89 SER A N 1
ATOM 597 C CA . SER A 1 89 ? -1.512 -12.079 -5.983 1.00 94.94 89 SER A CA 1
ATOM 598 C C . SER A 1 89 ? -1.098 -12.886 -4.755 1.00 94.94 89 SER A C 1
ATOM 600 O O . SER A 1 89 ? -1.439 -14.061 -4.691 1.00 94.94 89 SER A O 1
ATOM 602 N N . GLY A 1 90 ? -0.356 -12.301 -3.816 1.00 94.31 90 GLY A N 1
ATOM 603 C CA . GLY A 1 90 ? 0.109 -12.987 -2.609 1.00 94.31 90 GLY A CA 1
ATOM 604 C C . GLY A 1 90 ? -0.779 -12.671 -1.415 1.00 94.31 90 GLY A C 1
ATOM 605 O O . GLY A 1 90 ? -1.817 -13.302 -1.225 1.00 94.31 90 GLY A O 1
ATOM 606 N N . ARG A 1 91 ? -0.375 -11.706 -0.588 1.00 96.38 91 ARG A N 1
ATOM 607 C CA . ARG A 1 91 ? -1.026 -11.435 0.700 1.00 96.38 91 ARG A CA 1
ATOM 608 C C . ARG A 1 91 ? -1.290 -9.953 0.931 1.00 96.38 91 ARG A C 1
ATOM 610 O O . ARG A 1 91 ? -0.468 -9.106 0.599 1.00 96.38 91 ARG A O 1
ATOM 61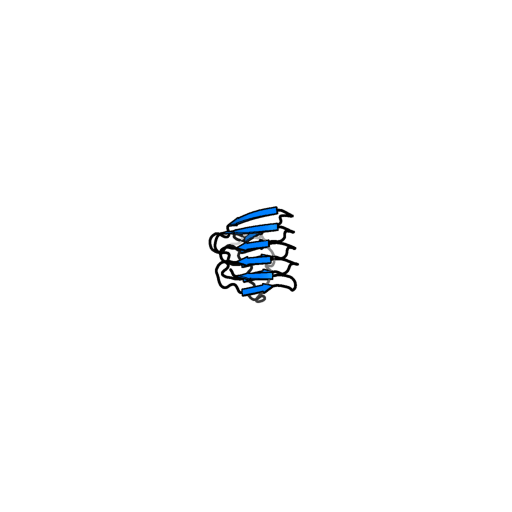7 N N . ILE A 1 92 ? -2.426 -9.657 1.554 1.00 97.25 92 ILE A N 1
ATOM 618 C CA . ILE A 1 92 ? -2.742 -8.351 2.135 1.00 97.25 92 ILE A CA 1
ATOM 619 C C . ILE A 1 92 ? -2.688 -8.502 3.648 1.00 97.25 92 ILE A C 1
ATOM 621 O O .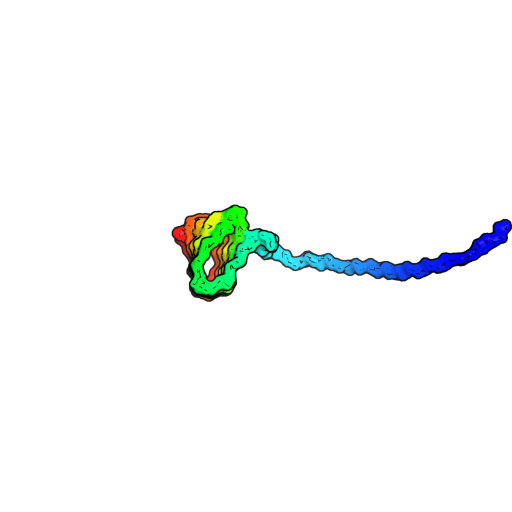 ILE A 1 92 ? -3.408 -9.330 4.204 1.00 97.25 92 ILE A O 1
ATOM 625 N N . HIS A 1 93 ? -1.866 -7.689 4.298 1.00 97.69 93 HIS A N 1
ATOM 626 C CA . HIS A 1 93 ? -1.694 -7.687 5.739 1.00 97.69 93 HIS A CA 1
ATOM 627 C C . HIS A 1 93 ? -1.887 -6.289 6.305 1.00 97.69 93 HIS A C 1
ATOM 629 O O . HIS A 1 93 ? -1.055 -5.409 6.113 1.00 97.69 93 HIS A O 1
ATOM 635 N N . ALA A 1 94 ? -2.989 -6.067 7.007 1.00 97.06 94 ALA A N 1
ATOM 636 C CA . ALA A 1 94 ? -3.297 -4.777 7.609 1.00 97.06 94 ALA A CA 1
ATOM 637 C C . ALA A 1 94 ? -3.251 -4.901 9.133 1.00 97.06 94 ALA A C 1
ATOM 639 O O . ALA A 1 94 ? -4.249 -5.251 9.757 1.00 97.06 94 ALA A O 1
ATOM 640 N N . THR A 1 95 ? -2.089 -4.632 9.729 1.00 96.69 95 THR A N 1
ATOM 641 C CA . THR A 1 95 ? -1.901 -4.641 11.194 1.00 96.69 95 THR A CA 1
ATOM 642 C C . THR A 1 95 ? -2.188 -3.297 11.847 1.00 96.69 95 THR A C 1
ATOM 644 O O . THR A 1 95 ? -2.330 -3.224 13.065 1.00 96.69 95 THR A O 1
ATOM 647 N N . GLY A 1 96 ? -2.255 -2.238 11.044 1.00 94.56 96 GLY A N 1
ATOM 648 C CA . GLY A 1 96 ? -2.521 -0.889 11.504 1.00 94.56 96 GLY A CA 1
ATOM 649 C C . GLY A 1 96 ? -3.983 -0.624 11.867 1.00 94.56 96 GLY A C 1
ATOM 650 O O . GLY A 1 96 ? -4.765 -1.542 12.116 1.00 94.56 96 GLY A O 1
ATOM 651 N N . ILE A 1 97 ? -4.364 0.655 11.882 1.00 97.12 97 ILE A N 1
ATOM 652 C CA . ILE A 1 97 ? -5.688 1.110 12.339 1.00 97.12 97 ILE A CA 1
ATOM 653 C C . ILE A 1 97 ? -6.407 1.859 11.215 1.00 97.12 97 ILE A C 1
ATOM 655 O O . ILE A 1 97 ? -5.817 2.730 10.579 1.00 97.12 97 ILE A O 1
ATOM 659 N N . ASN A 1 98 ? -7.693 1.552 11.006 1.00 97.75 98 ASN A N 1
ATOM 660 C CA . ASN A 1 98 ? -8.589 2.253 10.073 1.00 97.75 98 ASN A CA 1
ATOM 661 C C . ASN A 1 98 ? -8.079 2.345 8.625 1.00 97.75 98 ASN A C 1
ATOM 663 O O . ASN A 1 98 ? -8.427 3.265 7.884 1.00 97.75 98 ASN A O 1
ATOM 667 N N . ASN A 1 99 ? -7.266 1.389 8.179 1.00 97.88 99 ASN A N 1
ATOM 668 C CA . ASN A 1 99 ? -6.816 1.380 6.795 1.00 97.88 99 ASN A CA 1
ATOM 669 C C . ASN A 1 99 ? -7.913 0.837 5.875 1.00 97.88 99 ASN A C 1
ATOM 671 O O . ASN A 1 99 ? -8.651 -0.087 6.221 1.00 97.88 99 ASN A O 1
ATOM 675 N N . THR A 1 100 ? -7.992 1.387 4.668 1.00 98.31 100 THR A N 1
ATOM 676 C CA . THR A 1 100 ? -8.877 0.923 3.600 1.00 98.31 100 THR A CA 1
ATOM 677 C C . THR A 1 100 ? -8.039 0.448 2.424 1.00 98.31 100 THR A C 1
ATOM 679 O O . THR A 1 100 ? -7.401 1.256 1.754 1.00 98.31 100 THR A O 1
ATOM 682 N N . ILE A 1 101 ? -8.062 -0.851 2.140 1.00 98.12 101 ILE A N 1
ATOM 683 C CA . ILE A 1 101 ? -7.394 -1.452 0.985 1.00 98.12 101 ILE A CA 1
ATOM 684 C C . ILE A 1 101 ? -8.449 -1.908 -0.026 1.00 98.12 101 ILE A C 1
ATOM 686 O O . ILE A 1 101 ? -9.338 -2.702 0.288 1.00 98.12 101 ILE A O 1
ATOM 690 N N . ARG A 1 102 ? -8.336 -1.412 -1.255 1.00 98.19 102 ARG A N 1
ATOM 691 C CA . ARG A 1 102 ? -9.120 -1.823 -2.418 1.00 98.19 102 ARG A CA 1
ATOM 692 C C . ARG A 1 102 ? -8.191 -2.440 -3.452 1.00 98.19 102 ARG A C 1
ATOM 694 O O . ARG A 1 102 ? -7.111 -1.902 -3.679 1.00 98.19 102 ARG A O 1
ATOM 701 N N . TYR A 1 103 ? -8.603 -3.542 -4.068 1.00 97.50 103 TYR A N 1
ATOM 702 C CA . TYR A 1 103 ? -7.850 -4.159 -5.158 1.00 97.50 103 TYR A CA 1
ATOM 703 C C . TYR A 1 103 ? -8.755 -4.622 -6.302 1.00 97.50 103 TYR A C 1
ATOM 705 O O . TYR A 1 103 ? -9.816 -5.200 -6.052 1.00 97.50 103 TYR A O 1
ATOM 713 N N . ASP A 1 104 ? -8.326 -4.397 -7.544 1.00 97.56 104 ASP A N 1
ATOM 714 C CA . ASP A 1 104 ? -9.149 -4.682 -8.727 1.00 97.56 104 ASP A CA 1
ATOM 715 C C . ASP A 1 104 ? -8.983 -6.130 -9.224 1.00 97.56 104 ASP A C 1
ATOM 717 O O . ASP A 1 104 ? -9.957 -6.748 -9.662 1.00 97.56 104 ASP A O 1
ATOM 721 N N . ASP A 1 105 ? -7.780 -6.709 -9.122 1.00 97.06 105 ASP A N 1
ATOM 722 C CA . ASP A 1 105 ? -7.477 -8.075 -9.566 1.00 97.06 105 ASP A CA 1
ATOM 723 C C . ASP A 1 105 ? -6.621 -8.909 -8.579 1.00 97.06 105 ASP A C 1
ATOM 725 O O . ASP A 1 105 ? -5.985 -8.394 -7.660 1.00 97.06 105 ASP A O 1
ATOM 729 N N . GLY A 1 106 ? -6.609 -10.231 -8.776 1.00 94.75 106 GLY A N 1
ATOM 730 C CA . GLY A 1 106 ? -5.907 -11.219 -7.967 1.00 94.75 106 GLY A CA 1
ATOM 731 C C . GLY A 1 106 ? -6.779 -11.925 -6.925 1.00 94.75 106 GLY A C 1
ATOM 732 O O . GLY A 1 106 ? -7.982 -11.677 -6.798 1.00 94.75 106 GLY A O 1
ATOM 733 N N . ASN A 1 107 ? -6.164 -12.862 -6.211 1.00 95.38 107 ASN A N 1
ATOM 734 C CA . ASN A 1 107 ? -6.805 -13.642 -5.154 1.00 95.38 107 ASN A CA 1
ATOM 735 C C . ASN A 1 107 ? -5.881 -13.700 -3.930 1.00 95.38 107 ASN A C 1
ATOM 737 O O . ASN A 1 107 ? -5.305 -14.753 -3.652 1.00 95.38 107 ASN A O 1
ATOM 741 N N . PRO A 1 108 ? -5.665 -12.560 -3.254 1.00 96.38 108 PRO A N 1
ATOM 742 C CA . PRO A 1 108 ? -4.731 -12.508 -2.152 1.00 96.38 108 PRO A CA 1
ATOM 743 C C . PRO A 1 108 ? -5.311 -13.179 -0.909 1.00 96.38 108 PRO A C 1
ATOM 745 O O . PRO A 1 108 ? -6.510 -13.092 -0.634 1.00 96.38 108 PRO A O 1
ATOM 748 N N . GLN A 1 109 ? -4.443 -13.768 -0.094 1.00 97.31 109 GLN A N 1
ATOM 749 C CA . GLN A 1 109 ? -4.800 -14.075 1.285 1.00 97.31 109 GLN A CA 1
ATOM 750 C C . GLN A 1 109 ? -4.960 -12.757 2.050 1.00 97.31 109 GLN A C 1
ATOM 752 O O . GLN A 1 109 ? -4.051 -11.928 2.056 1.00 97.31 109 GLN A O 1
ATOM 757 N N . VAL A 1 110 ? -6.109 -12.558 2.692 1.00 96.88 110 VAL A N 1
ATOM 758 C CA . VAL A 1 110 ? -6.397 -11.336 3.452 1.00 96.88 110 VAL A CA 1
ATOM 759 C C . VAL A 1 110 ? -6.258 -11.611 4.941 1.00 96.88 110 VAL A C 1
ATOM 761 O O . VAL A 1 110 ? -6.946 -12.472 5.484 1.00 96.88 110 VAL A O 1
ATOM 764 N N . ASP A 1 111 ? -5.389 -10.844 5.586 1.00 97.00 111 ASP A N 1
ATOM 765 C CA . ASP A 1 111 ? -5.130 -10.858 7.019 1.00 97.00 111 ASP A CA 1
ATOM 766 C C . ASP A 1 111 ? -5.218 -9.417 7.541 1.00 97.00 111 ASP A C 1
ATOM 768 O O . ASP A 1 111 ? -4.328 -8.596 7.325 1.00 97.00 111 ASP A O 1
ATOM 772 N N . ALA A 1 112 ? -6.353 -9.053 8.132 1.00 96.25 112 ALA A N 1
ATOM 773 C CA . ALA A 1 112 ? -6.640 -7.677 8.517 1.00 96.25 112 ALA A CA 1
ATOM 774 C C . ALA A 1 112 ? -7.083 -7.610 9.978 1.00 96.25 112 ALA A C 1
ATOM 776 O O . ALA A 1 112 ? -8.055 -8.255 10.375 1.00 96.25 112 ALA A O 1
ATOM 777 N N . ALA A 1 113 ? -6.393 -6.784 10.763 1.00 96.62 113 ALA A N 1
ATOM 778 C CA . ALA A 1 113 ? -6.788 -6.464 12.123 1.00 96.62 113 ALA A CA 1
ATOM 779 C C . ALA A 1 113 ? -8.131 -5.715 12.140 1.00 96.62 113 ALA A C 1
ATOM 781 O O . ALA A 1 113 ? -8.528 -5.076 11.158 1.00 96.62 113 ALA A O 1
ATOM 782 N N . ALA A 1 114 ? -8.824 -5.768 13.279 1.00 95.94 114 ALA A N 1
ATOM 783 C CA . ALA A 1 114 ? -10.115 -5.113 13.458 1.00 95.94 114 ALA A CA 1
ATOM 784 C C . ALA A 1 114 ? -10.052 -3.606 13.135 1.00 95.94 114 ALA A C 1
ATOM 786 O O . ALA A 1 114 ? -9.093 -2.922 13.482 1.00 95.94 114 ALA A O 1
ATOM 787 N N . GLY A 1 115 ? -11.091 -3.092 12.472 1.00 95.62 115 GLY A N 1
ATOM 788 C CA . GLY A 1 115 ? -11.174 -1.691 12.038 1.00 95.62 115 GLY A CA 1
ATOM 789 C C . GLY A 1 115 ? -10.572 -1.415 10.656 1.00 95.62 115 GLY A C 1
ATOM 790 O O . GLY A 1 115 ? -10.890 -0.393 10.055 1.00 95.62 115 GLY A O 1
ATOM 791 N N . ASN A 1 116 ? -9.773 -2.329 10.098 1.00 97.69 116 ASN A N 1
ATOM 792 C CA . ASN A 1 116 ? -9.331 -2.230 8.708 1.00 97.69 116 ASN A CA 1
ATOM 793 C C . ASN A 1 116 ? -10.403 -2.778 7.756 1.00 97.69 116 ASN A C 1
ATOM 795 O O .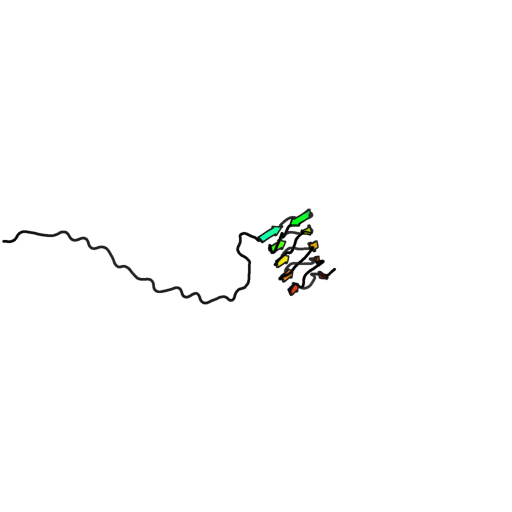 ASN A 1 116 ? -11.114 -3.734 8.064 1.00 97.69 116 ASN A O 1
ATOM 799 N N . THR A 1 117 ? -10.500 -2.186 6.570 1.00 98.19 117 THR A N 1
ATOM 800 C CA . THR A 1 117 ? -11.420 -2.614 5.513 1.00 98.19 117 THR A CA 1
ATOM 801 C C . THR A 1 117 ? -10.624 -3.070 4.303 1.00 98.19 117 THR A C 1
ATOM 803 O O . THR A 1 117 ? -9.874 -2.289 3.726 1.00 98.19 117 THR A O 1
ATOM 806 N N . VAL A 1 118 ? -10.822 -4.318 3.879 1.00 97.62 118 VAL A N 1
ATOM 807 C CA . VAL A 1 118 ? -10.226 -4.863 2.653 1.00 97.62 118 VAL A CA 1
ATOM 808 C C . VAL A 1 118 ? -11.342 -5.301 1.718 1.00 97.62 118 VAL A C 1
ATOM 810 O O . VAL A 1 118 ? -12.218 -6.072 2.113 1.00 97.62 118 VAL A O 1
ATOM 813 N N . ARG A 1 119 ? -11.355 -4.781 0.489 1.00 97.12 119 ARG A N 1
ATOM 814 C CA . ARG A 1 119 ? -12.426 -5.040 -0.480 1.00 97.12 119 ARG A CA 1
ATOM 815 C C . ARG A 1 119 ? -11.880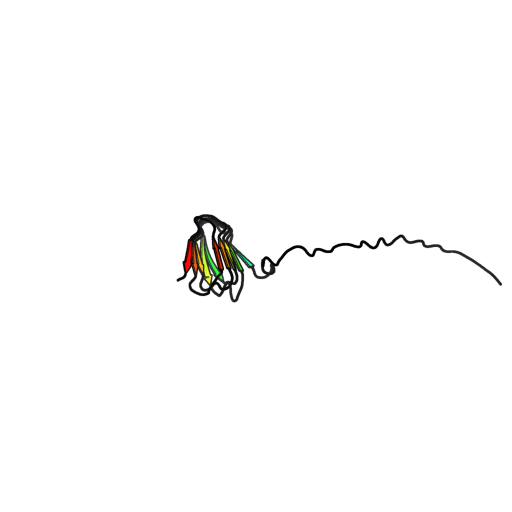 -5.216 -1.886 1.00 97.12 119 ARG A C 1
ATOM 817 O O . ARG A 1 119 ? -10.968 -4.511 -2.300 1.00 97.12 119 ARG A O 1
ATOM 824 N N . ARG A 1 120 ? -12.498 -6.126 -2.629 1.00 96.69 120 ARG A N 1
ATOM 825 C CA . ARG A 1 120 ? -12.249 -6.287 -4.058 1.00 96.69 120 ARG A CA 1
ATOM 826 C C . ARG A 1 120 ? -13.166 -5.387 -4.879 1.00 96.69 120 ARG A C 1
ATOM 828 O O . ARG A 1 120 ? -14.308 -5.139 -4.477 1.00 96.69 120 ARG A O 1
ATOM 835 N N . GLY A 1 121 ? -12.682 -5.036 -6.061 1.00 85.19 121 GLY A N 1
ATOM 836 C CA . GLY A 1 121 ? -13.438 -4.472 -7.173 1.00 85.19 121 GLY A CA 1
ATOM 837 C C . GLY A 1 121 ? -13.220 -3.004 -7.303 1.00 85.19 121 GLY A C 1
ATOM 838 O O . GLY A 1 121 ? -12.379 -2.481 -6.543 1.00 85.19 121 GLY A O 1
#

Sequence (121 aa):
MRPVAHLLLAVALGLSVTGCGSDGGTSDGHGAPGDAISYAGVGTTMTVDCAEGRSLTVTGSNNTLTVTGRCANVDVPGNDNRVNAAAISGRIHATGINNTIRYDDGNPQVDAAAGNTVRRG

Radius of gyration: 26.2 Å; chains: 1; bounding box: 93×50×31 Å

Secondary structure (DSSP, 8-state):
--------------------------------TTSEEEE--BS-EEEEEEEET-EEEE--BS-EEEEEEEEEEEE--SBS-EEEEEEEEEEEEE-SBS-EEEEEE--PEEEE-TT-EEEE-

Organism: NCBI:txid444597

pLDDT: mean 83.12, std 19.98, range [42.91, 98.31]